Protein AF-A0A915IC68-F1 (afdb_monomer)

Radius of gyration: 18.34 Å; Cα contacts (8 Å, |Δi|>4): 222; chains: 1; bounding box: 33×30×66 Å

Structure (mmCIF, N/CA/C/O backbone):
data_AF-A0A915IC68-F1
#
_entry.id   AF-A0A915IC68-F1
#
loop_
_atom_site.group_PDB
_atom_site.id
_atom_site.type_symbol
_atom_site.label_atom_id
_atom_site.label_alt_id
_atom_site.label_comp_id
_atom_site.label_asym_id
_atom_site.label_entity_id
_atom_site.label_seq_id
_atom_site.pdbx_PDB_ins_code
_atom_site.Cartn_x
_atom_site.Cartn_y
_atom_site.Cartn_z
_atom_site.occupancy
_atom_site.B_iso_or_equiv
_atom_site.auth_seq_id
_atom_site.auth_comp_id
_atom_site.auth_asym_id
_atom_site.auth_atom_id
_atom_site.pdbx_PDB_model_num
ATOM 1 N N . TYR A 1 1 ? -7.074 4.936 0.206 1.00 98.00 1 TYR A N 1
ATOM 2 C CA . TYR A 1 1 ? -6.359 5.501 -0.958 1.00 98.00 1 TYR A CA 1
ATOM 3 C C . TYR A 1 1 ? -4.925 5.028 -0.887 1.00 98.00 1 TYR A C 1
ATOM 5 O O . TYR A 1 1 ? -4.365 5.069 0.203 1.00 98.00 1 TYR A O 1
ATOM 13 N N . ILE A 1 2 ? -4.364 4.537 -1.987 1.00 98.75 2 ILE A N 1
ATOM 14 C CA . ILE A 1 2 ? -2.982 4.061 -2.048 1.00 98.75 2 ILE A CA 1
ATOM 15 C C . ILE A 1 2 ? -2.195 4.968 -2.981 1.00 98.75 2 ILE A C 1
ATOM 17 O O . ILE A 1 2 ? -2.634 5.220 -4.103 1.00 98.75 2 ILE A O 1
ATOM 21 N N . LEU A 1 3 ? -1.047 5.440 -2.503 1.00 98.62 3 LEU A N 1
ATOM 22 C CA . LEU A 1 3 ? -0.100 6.235 -3.271 1.00 98.62 3 LEU A CA 1
ATOM 23 C C . LEU A 1 3 ? 1.165 5.423 -3.508 1.00 98.62 3 LEU A C 1
ATOM 25 O O . LEU A 1 3 ? 1.865 5.093 -2.552 1.00 98.62 3 LEU A O 1
ATOM 29 N N . ASP A 1 4 ? 1.484 5.169 -4.768 1.00 98.19 4 ASP A N 1
ATOM 30 C CA . ASP A 1 4 ? 2.805 4.732 -5.194 1.00 98.19 4 ASP A CA 1
ATOM 31 C C . ASP A 1 4 ? 3.618 5.951 -5.626 1.00 98.19 4 ASP A C 1
ATOM 33 O O . ASP A 1 4 ? 3.236 6.695 -6.531 1.00 98.19 4 ASP A O 1
ATOM 37 N N . ALA A 1 5 ? 4.767 6.143 -4.977 1.00 97.12 5 ALA A N 1
ATOM 38 C CA . ALA A 1 5 ? 5.671 7.255 -5.253 1.00 97.12 5 ALA A CA 1
ATOM 39 C C . ALA A 1 5 ? 6.232 7.241 -6.689 1.00 97.12 5 ALA A C 1
ATOM 41 O O . ALA A 1 5 ? 6.803 8.233 -7.134 1.00 97.12 5 ALA A O 1
ATOM 42 N N . THR A 1 6 ? 6.066 6.141 -7.428 1.00 94.88 6 THR A N 1
ATOM 43 C CA . THR A 1 6 ? 6.430 6.014 -8.845 1.00 94.88 6 THR A CA 1
ATOM 44 C C . THR A 1 6 ? 5.272 6.368 -9.789 1.00 94.88 6 THR A C 1
ATOM 46 O O . THR A 1 6 ? 5.101 5.748 -10.845 1.00 94.88 6 THR A O 1
ATOM 49 N N . ASP A 1 7 ? 4.489 7.382 -9.410 1.00 93.50 7 ASP A N 1
ATOM 50 C CA . ASP A 1 7 ? 3.441 8.005 -10.228 1.00 93.50 7 ASP A CA 1
ATOM 51 C C . ASP A 1 7 ? 2.288 7.047 -10.577 1.00 93.50 7 ASP A C 1
ATOM 53 O O . ASP A 1 7 ? 1.959 6.815 -11.741 1.00 93.50 7 ASP A O 1
ATOM 57 N N . HIS A 1 8 ? 1.707 6.408 -9.554 1.00 96.50 8 HIS A N 1
ATOM 58 C CA . HIS A 1 8 ? 0.448 5.668 -9.699 1.00 96.50 8 HIS A CA 1
ATOM 59 C C . HIS A 1 8 ? -0.363 5.669 -8.403 1.00 96.50 8 HIS A C 1
ATOM 61 O O . HIS A 1 8 ? 0.177 5.829 -7.307 1.00 96.50 8 HIS A O 1
ATOM 67 N N . VAL A 1 9 ? -1.679 5.510 -8.522 1.00 98.19 9 VAL A N 1
ATOM 68 C CA . VAL A 1 9 ? -2.603 5.517 -7.383 1.00 98.19 9 VAL A CA 1
ATOM 69 C C . VAL A 1 9 ? -3.695 4.482 -7.586 1.00 98.19 9 VAL A C 1
ATOM 71 O O . VAL A 1 9 ? -4.127 4.238 -8.708 1.00 98.19 9 VAL A O 1
ATOM 74 N N . TRP A 1 10 ? -4.164 3.893 -6.491 1.00 98.56 10 TRP A N 1
ATOM 75 C CA . TRP A 1 10 ? -5.267 2.930 -6.510 1.00 98.56 10 TRP A CA 1
ATOM 76 C C .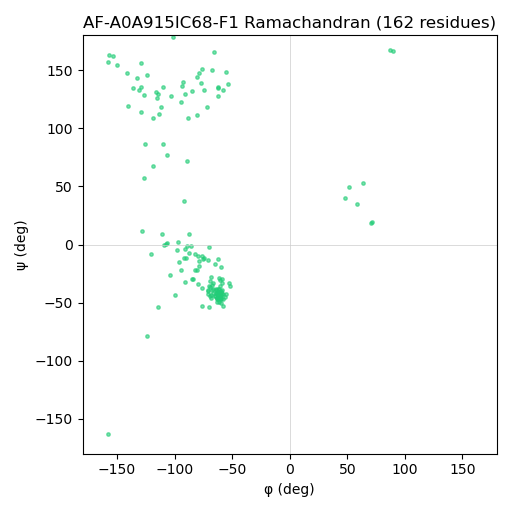 TRP A 1 10 ? -5.939 2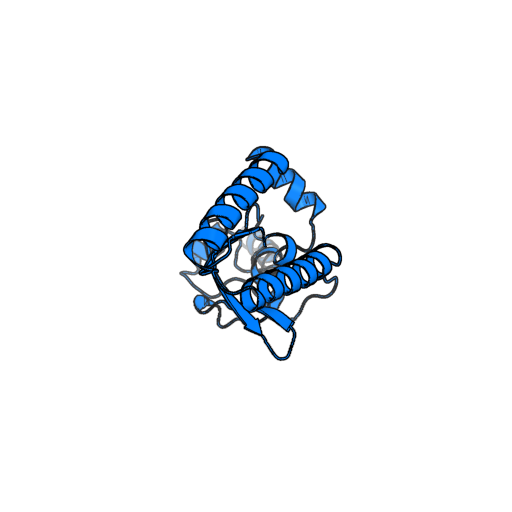.849 -5.133 1.00 98.56 10 TRP A C 1
ATOM 78 O O . TRP A 1 10 ? -5.796 3.738 -4.284 1.00 98.56 10 TRP A O 1
ATOM 88 N N . THR A 1 11 ? -6.718 1.795 -4.891 1.00 98.62 11 THR A N 1
ATOM 89 C CA . THR A 1 11 ? -7.457 1.600 -3.640 1.00 98.62 11 THR A CA 1
ATOM 90 C C . THR A 1 11 ? -7.225 0.225 -3.025 1.00 98.62 11 THR A C 1
ATOM 92 O O . THR A 1 11 ? -6.881 -0.737 -3.702 1.00 98.62 11 THR A O 1
ATOM 95 N N . GLU A 1 12 ? -7.428 0.127 -1.716 1.00 98.56 12 GLU A N 1
ATOM 96 C CA . GLU A 1 12 ? -7.525 -1.153 -1.021 1.00 98.56 12 GLU A CA 1
ATOM 97 C C . GLU A 1 12 ? -8.853 -1.220 -0.278 1.00 98.56 12 GLU A C 1
ATOM 99 O O . GLU A 1 12 ? -9.345 -0.207 0.231 1.00 98.56 12 GLU A O 1
ATOM 104 N N . VAL A 1 13 ? -9.421 -2.422 -0.201 1.00 97.88 13 VAL A N 1
ATOM 105 C CA . VAL A 1 13 ? -10.683 -2.689 0.492 1.00 97.88 13 VAL A CA 1
ATOM 106 C C . VAL A 1 13 ? -10.487 -3.820 1.493 1.00 97.88 13 VAL A C 1
ATOM 108 O O . VAL A 1 13 ? -9.993 -4.893 1.151 1.00 97.88 13 VAL A O 1
ATOM 111 N N . TRP A 1 14 ? -10.895 -3.602 2.744 1.00 96.50 14 TRP A N 1
ATOM 112 C CA . TRP A 1 14 ? -10.834 -4.638 3.772 1.00 96.50 14 TRP A CA 1
ATOM 113 C C . TRP A 1 14 ? -11.894 -5.716 3.525 1.00 96.50 14 TRP A C 1
ATOM 115 O O . TRP A 1 14 ? -13.099 -5.456 3.595 1.00 96.50 14 TRP A O 1
ATOM 125 N N . SER A 1 15 ? -11.463 -6.955 3.296 1.00 97.06 15 SER A N 1
ATOM 126 C CA . SER A 1 15 ? -12.368 -8.097 3.198 1.00 97.06 15 SER A CA 1
ATOM 127 C C . SER A 1 15 ? -12.603 -8.709 4.572 1.00 97.06 15 SER A C 1
ATOM 129 O O . SER A 1 15 ? -11.746 -9.409 5.105 1.00 97.06 15 SER A O 1
ATOM 131 N N . ARG A 1 16 ? -13.805 -8.532 5.134 1.00 94.75 16 ARG A N 1
ATOM 132 C CA . ARG A 1 16 ? -14.177 -9.157 6.420 1.00 94.75 16 ARG A CA 1
ATOM 133 C C . ARG A 1 16 ? -14.123 -10.686 6.376 1.00 94.75 16 ARG A C 1
ATOM 135 O O . ARG A 1 16 ? -13.732 -11.309 7.357 1.00 94.75 16 ARG A O 1
ATOM 142 N N . LYS A 1 17 ? -14.492 -11.283 5.235 1.00 96.31 17 LYS A N 1
ATOM 143 C CA . LYS A 1 17 ? -14.493 -12.741 5.035 1.00 96.31 17 LYS A CA 1
ATOM 144 C C . LYS A 1 17 ? -13.074 -13.310 5.003 1.00 96.31 17 LYS A C 1
ATOM 146 O O . LYS A 1 17 ? -12.831 -14.342 5.614 1.00 96.31 17 LYS A O 1
ATOM 151 N N . GLN A 1 18 ? -12.157 -12.641 4.301 1.00 95.75 18 GLN A N 1
ATOM 152 C CA . GLN A 1 18 ? -10.768 -13.098 4.164 1.00 95.75 18 GLN A CA 1
ATOM 153 C C . GLN A 1 18 ? -9.840 -12.560 5.258 1.00 95.75 18 GLN A C 1
ATOM 155 O O . GLN A 1 18 ? -8.718 -13.036 5.373 1.00 95.75 18 GLN A O 1
ATOM 160 N N . LYS A 1 19 ? -10.302 -11.583 6.048 1.00 95.31 19 LYS A N 1
ATOM 161 C CA . LYS A 1 19 ? -9.526 -10.885 7.079 1.00 95.31 19 LYS A CA 1
ATOM 162 C C . LYS A 1 19 ? -8.199 -10.344 6.527 1.00 95.31 19 LYS A C 1
ATOM 164 O O . LYS A 1 19 ? -7.138 -10.592 7.079 1.00 95.31 19 LYS A O 1
ATOM 169 N N . ARG A 1 20 ? -8.264 -9.644 5.392 1.00 96.69 20 ARG A N 1
ATOM 170 C CA . ARG A 1 20 ? -7.110 -8.959 4.789 1.00 96.69 20 ARG A CA 1
ATOM 171 C C . ARG A 1 20 ? -7.546 -7.822 3.875 1.00 96.69 20 ARG A C 1
ATOM 173 O O . ARG A 1 20 ? -8.698 -7.781 3.427 1.00 96.69 20 ARG A O 1
ATOM 180 N N . TRP A 1 21 ? -6.607 -6.936 3.570 1.00 97.62 21 TRP A N 1
ATOM 181 C CA . TRP A 1 21 ? -6.769 -5.910 2.548 1.00 97.62 21 TRP A CA 1
ATOM 182 C C . TRP A 1 21 ? -6.675 -6.529 1.154 1.00 97.62 21 TRP A C 1
ATOM 184 O O . TRP A 1 21 ? -5.786 -7.330 0.869 1.00 97.62 21 TRP A O 1
ATOM 194 N N . LEU A 1 22 ? -7.622 -6.172 0.292 1.00 97.62 22 LEU A N 1
ATOM 195 C CA . LEU A 1 22 ? -7.624 -6.533 -1.118 1.00 97.62 22 LEU A CA 1
ATOM 196 C C . LEU A 1 22 ? -7.193 -5.323 -1.930 1.00 97.62 22 LEU A C 1
ATOM 198 O O . LEU A 1 22 ? -7.772 -4.248 -1.792 1.00 97.62 22 LEU A O 1
ATOM 202 N N . HIS A 1 23 ? -6.203 -5.523 -2.789 1.00 98.12 23 HIS A N 1
ATOM 203 C CA . HIS A 1 23 ? -5.834 -4.565 -3.818 1.00 98.12 23 HIS A CA 1
ATOM 204 C C . HIS A 1 23 ? -7.005 -4.348 -4.798 1.00 98.12 23 HIS A C 1
ATOM 206 O O . HIS A 1 23 ? -7.615 -5.325 -5.231 1.00 98.12 23 HIS A O 1
ATOM 212 N N . CYS A 1 24 ? -7.314 -3.102 -5.159 1.00 98.25 24 CYS A N 1
ATOM 213 C CA . CYS A 1 24 ? -8.306 -2.754 -6.176 1.00 98.25 24 CYS A CA 1
ATOM 214 C C . CYS A 1 24 ? -7.822 -1.576 -7.040 1.00 98.25 24 CYS A C 1
ATOM 216 O O . CYS A 1 24 ? -7.646 -0.461 -6.533 1.00 98.25 24 CYS A O 1
ATOM 218 N N . ASP A 1 25 ? -7.678 -1.807 -8.345 1.00 98.00 25 ASP A N 1
ATOM 219 C CA . ASP A 1 25 ? -7.345 -0.791 -9.346 1.00 98.00 25 ASP A CA 1
ATOM 220 C C . ASP A 1 25 ? -8.469 -0.674 -10.380 1.00 98.00 25 ASP A C 1
ATOM 222 O O . ASP A 1 25 ? -8.686 -1.567 -11.202 1.00 98.00 25 ASP A O 1
ATOM 226 N N . ALA A 1 26 ? -9.205 0.436 -10.324 1.00 96.00 26 ALA A N 1
ATOM 227 C CA . ALA A 1 26 ? -10.322 0.685 -11.227 1.00 96.00 26 ALA A CA 1
ATOM 228 C C . ALA A 1 26 ? -9.863 0.943 -12.670 1.00 96.00 26 ALA A C 1
ATOM 230 O O . ALA A 1 26 ? -10.576 0.576 -13.601 1.00 96.00 26 ALA A O 1
ATOM 231 N N . CYS A 1 27 ? -8.677 1.532 -12.865 1.00 93.69 27 CYS A N 1
ATOM 232 C CA . CYS A 1 27 ? -8.135 1.825 -14.194 1.00 93.69 27 CYS A CA 1
ATOM 233 C C . CYS A 1 27 ? -7.766 0.547 -14.954 1.00 93.69 27 CYS A C 1
ATOM 235 O O . CYS A 1 27 ? -7.809 0.519 -16.181 1.00 93.69 27 CYS A O 1
ATOM 237 N N . GLU A 1 28 ? -7.434 -0.508 -14.213 1.00 94.12 28 GLU A N 1
ATOM 238 C CA . GLU A 1 28 ? -6.980 -1.787 -14.757 1.00 94.12 28 GLU A CA 1
ATOM 239 C C . GLU A 1 28 ? -8.039 -2.892 -14.645 1.00 94.12 28 GLU A C 1
ATOM 241 O O . GLU A 1 28 ? -7.773 -4.034 -15.013 1.00 94.12 28 GLU A O 1
ATOM 246 N N . ASN A 1 29 ? -9.228 -2.577 -14.111 1.00 93.94 29 ASN A N 1
ATOM 247 C CA . ASN A 1 29 ? -10.261 -3.557 -13.761 1.00 93.94 29 ASN A CA 1
ATOM 248 C C . ASN A 1 29 ? -9.689 -4.747 -12.955 1.00 93.94 29 ASN A C 1
ATOM 250 O O . ASN A 1 29 ? -10.035 -5.910 -13.175 1.00 93.94 29 ASN A O 1
ATOM 254 N N . ALA A 1 30 ? -8.768 -4.450 -12.034 1.00 94.94 30 ALA A N 1
ATOM 255 C CA . ALA A 1 30 ? -8.012 -5.446 -11.292 1.00 94.94 30 ALA A CA 1
ATOM 256 C C . ALA A 1 30 ? -8.444 -5.479 -9.825 1.00 94.94 30 ALA A C 1
ATOM 258 O O . ALA A 1 30 ? -8.584 -4.449 -9.162 1.00 94.94 30 ALA A O 1
ATOM 259 N N . CYS A 1 31 ? -8.624 -6.688 -9.296 1.00 96.81 31 CYS A N 1
ATOM 260 C CA . CYS A 1 31 ? -8.898 -6.922 -7.886 1.00 96.81 31 CYS A CA 1
ATOM 261 C C . CYS A 1 31 ? -8.052 -8.092 -7.386 1.00 96.81 31 CYS A C 1
ATOM 263 O O . CYS A 1 31 ? -7.957 -9.131 -8.036 1.00 96.81 31 CYS A O 1
ATOM 265 N N . ASP A 1 32 ? -7.447 -7.910 -6.215 1.00 96.25 32 ASP A N 1
ATOM 266 C CA . ASP A 1 32 ? -6.584 -8.880 -5.552 1.00 96.25 32 ASP A CA 1
ATOM 267 C C . ASP A 1 32 ? -5.361 -9.315 -6.387 1.00 96.25 32 ASP A C 1
ATOM 269 O O . ASP A 1 32 ? -4.915 -10.460 -6.316 1.00 96.25 32 ASP A O 1
ATOM 273 N N . SER A 1 33 ? -4.805 -8.385 -7.164 1.00 96.38 33 SER A N 1
ATOM 274 C CA . SER A 1 33 ? -3.635 -8.594 -8.035 1.00 96.38 33 SER A CA 1
ATOM 275 C C . SER A 1 33 ? -2.515 -7.580 -7.778 1.00 96.38 33 SER A C 1
ATOM 277 O O . SER A 1 33 ? -2.117 -6.848 -8.677 1.00 96.38 33 SER A O 1
ATOM 279 N N . PRO A 1 34 ? -1.998 -7.471 -6.542 1.00 96.38 34 PRO A N 1
ATOM 280 C CA . PRO A 1 34 ? -1.031 -6.431 -6.196 1.00 96.38 34 PRO A CA 1
ATOM 281 C C . PRO A 1 34 ? 0.307 -6.554 -6.945 1.00 96.38 34 PRO A C 1
ATOM 283 O O . PRO A 1 34 ? 1.068 -5.595 -6.992 1.00 96.38 34 PRO A O 1
ATOM 286 N N . LEU A 1 35 ? 0.630 -7.700 -7.553 1.00 95.88 35 LEU A N 1
ATOM 287 C CA . LEU A 1 35 ? 1.893 -7.846 -8.285 1.00 95.88 35 LEU A CA 1
ATOM 288 C C . LEU A 1 35 ? 1.825 -7.362 -9.738 1.00 95.88 35 LEU A C 1
ATOM 290 O O . LEU A 1 35 ? 2.860 -7.348 -10.405 1.00 95.88 35 LEU A O 1
ATOM 294 N N . THR A 1 36 ? 0.662 -6.893 -10.206 1.00 96.00 36 THR A N 1
ATOM 295 C CA . THR A 1 36 ? 0.491 -6.296 -11.541 1.00 96.00 36 THR A CA 1
ATOM 296 C C . THR A 1 36 ? 1.504 -5.181 -11.812 1.00 96.00 36 THR A C 1
ATOM 298 O O . THR A 1 36 ? 2.023 -5.082 -12.917 1.00 96.00 36 THR A O 1
ATOM 301 N N . TYR A 1 37 ? 1.877 -4.385 -10.809 1.00 96.50 37 TYR A N 1
ATOM 302 C CA . TYR A 1 37 ? 2.804 -3.269 -11.013 1.00 96.50 37 TYR A CA 1
ATOM 303 C C . TYR A 1 37 ? 4.262 -3.712 -11.151 1.00 96.50 37 TYR A C 1
ATOM 305 O O . TYR A 1 37 ? 4.937 -3.351 -12.110 1.00 96.50 37 TYR A O 1
ATOM 313 N N . GLU A 1 38 ? 4.775 -4.495 -10.200 1.00 95.38 38 GLU A N 1
ATOM 314 C CA . GLU A 1 38 ? 6.176 -4.930 -10.238 1.00 95.38 38 GLU A CA 1
ATOM 315 C C . GLU A 1 38 ? 6.416 -5.958 -11.350 1.00 95.38 38 GLU A C 1
ATOM 317 O O . GLU A 1 38 ? 7.441 -5.908 -12.026 1.00 95.38 38 GLU A O 1
ATOM 322 N N . ARG A 1 39 ? 5.482 -6.895 -11.549 1.00 94.06 39 ARG A N 1
ATOM 323 C CA . ARG A 1 39 ? 5.664 -8.034 -12.460 1.00 94.06 39 ARG A CA 1
ATOM 324 C C . ARG A 1 39 ? 5.002 -7.833 -13.806 1.00 94.06 39 ARG A C 1
ATOM 326 O O . ARG A 1 39 ? 5.628 -8.130 -14.818 1.00 94.06 39 ARG A O 1
ATOM 333 N N . GLY A 1 40 ? 3.777 -7.325 -13.814 1.00 93.88 40 GLY A N 1
ATOM 334 C CA . GLY A 1 40 ? 3.055 -7.032 -15.044 1.00 93.88 40 GLY A CA 1
ATOM 335 C C . GLY A 1 40 ? 3.671 -5.849 -15.776 1.00 93.88 40 GLY A C 1
ATOM 336 O O . GLY A 1 40 ? 4.065 -5.977 -16.926 1.00 93.88 40 GLY A O 1
ATOM 337 N N . TRP A 1 41 ? 3.829 -4.709 -15.105 1.00 95.12 41 TRP A N 1
ATOM 338 C CA . TRP A 1 41 ? 4.316 -3.476 -15.735 1.00 95.12 41 TRP A CA 1
ATOM 339 C C . TRP A 1 41 ? 5.836 -3.304 -15.654 1.00 95.12 41 TRP A C 1
ATOM 341 O O . TRP A 1 41 ? 6.380 -2.396 -16.271 1.00 95.12 41 TRP A O 1
ATOM 351 N N . GLY A 1 42 ? 6.528 -4.117 -14.852 1.00 94.12 42 GLY A N 1
ATOM 352 C CA . GLY A 1 42 ? 7.969 -3.977 -14.640 1.00 94.12 42 GLY A CA 1
ATOM 353 C C . GLY A 1 42 ? 8.362 -2.756 -13.799 1.00 94.12 42 GLY A C 1
ATOM 354 O O . GLY A 1 42 ? 9.517 -2.320 -13.852 1.00 94.12 42 GLY A O 1
ATOM 355 N N . LYS A 1 43 ? 7.434 -2.176 -13.019 1.00 95.62 43 LYS A N 1
ATOM 356 C CA . LYS A 1 43 ? 7.728 -0.988 -12.206 1.00 95.62 43 LYS A CA 1
ATOM 357 C C . LYS A 1 43 ? 8.808 -1.283 -11.171 1.00 95.62 43 LYS A C 1
ATOM 359 O O . LYS A 1 43 ? 8.749 -2.251 -10.412 1.00 95.62 43 LYS A O 1
ATOM 364 N N . ARG A 1 44 ? 9.754 -0.353 -11.041 1.00 95.69 44 ARG A N 1
ATOM 365 C CA . ARG A 1 44 ? 10.767 -0.359 -9.977 1.00 95.69 44 ARG A CA 1
ATOM 366 C C . ARG A 1 44 ? 10.252 0.386 -8.747 1.00 95.69 44 ARG A C 1
ATOM 368 O O . ARG A 1 44 ? 10.717 1.482 -8.448 1.00 95.69 44 ARG A O 1
ATOM 375 N N . LEU A 1 45 ? 9.301 -0.228 -8.042 1.00 97.25 45 LEU A N 1
ATOM 376 C CA . LEU A 1 45 ? 8.633 0.361 -6.874 1.00 97.25 45 LEU A CA 1
ATOM 377 C C . LEU A 1 45 ? 9.620 0.811 -5.787 1.00 97.25 45 LEU A C 1
ATOM 379 O O . LEU A 1 45 ? 10.671 0.186 -5.597 1.00 97.25 45 LEU A O 1
ATOM 383 N N . THR A 1 46 ? 9.255 1.863 -5.053 1.00 97.44 46 THR A N 1
ATOM 384 C CA . THR A 1 46 ? 10.011 2.394 -3.906 1.00 97.44 46 THR A CA 1
ATOM 385 C C . THR A 1 46 ? 9.138 2.452 -2.654 1.00 97.44 46 THR A C 1
ATOM 387 O O . THR A 1 46 ? 9.217 1.568 -1.804 1.00 97.44 46 THR A O 1
ATOM 390 N N . HIS A 1 47 ? 8.275 3.456 -2.547 1.00 97.88 47 HIS A N 1
ATOM 391 C CA . HIS A 1 47 ? 7.354 3.633 -1.433 1.00 97.88 47 HIS A CA 1
ATOM 392 C C . HIS A 1 47 ? 5.926 3.516 -1.940 1.00 97.88 47 HIS A C 1
ATOM 394 O O . HIS A 1 47 ? 5.561 4.157 -2.925 1.00 97.88 47 HIS A O 1
ATOM 400 N N . VAL A 1 48 ? 5.134 2.709 -1.242 1.00 98.56 48 VAL A N 1
ATOM 401 C CA . VAL A 1 48 ? 3.701 2.588 -1.481 1.00 98.56 48 VAL A CA 1
ATOM 402 C C . VAL A 1 48 ? 3.007 2.760 -0.142 1.00 98.56 48 VAL A C 1
ATOM 404 O O . VAL A 1 48 ? 3.180 1.942 0.762 1.00 98.56 48 VAL A O 1
ATOM 407 N N . THR A 1 49 ? 2.244 3.836 -0.010 1.00 98.62 49 THR A N 1
ATOM 408 C CA . THR A 1 49 ? 1.642 4.241 1.260 1.00 98.62 49 THR A CA 1
ATOM 409 C C . THR A 1 49 ? 0.128 4.156 1.168 1.00 98.62 49 THR A C 1
ATOM 411 O O . THR A 1 49 ? -0.492 4.759 0.289 1.00 98.62 49 THR A O 1
ATOM 414 N N . ALA A 1 50 ? -0.471 3.425 2.102 1.00 98.62 50 ALA A N 1
ATOM 415 C CA . ALA A 1 50 ? -1.907 3.346 2.277 1.00 98.62 50 ALA A CA 1
ATOM 416 C C . ALA A 1 50 ? -2.390 4.413 3.256 1.00 98.62 50 ALA A C 1
ATOM 418 O O . ALA A 1 50 ? -1.888 4.521 4.374 1.00 98.62 50 ALA A O 1
ATOM 419 N N . PHE A 1 51 ? -3.411 5.158 2.846 1.00 98.44 51 PHE A N 1
ATOM 420 C CA . PHE A 1 51 ? -4.115 6.142 3.657 1.00 98.44 51 PHE A CA 1
ATOM 421 C C . PHE A 1 51 ? -5.546 5.661 3.894 1.00 98.44 51 PHE A C 1
ATOM 423 O O . PHE A 1 51 ? -6.358 5.573 2.959 1.00 98.44 51 PHE A O 1
ATOM 430 N N . GLY A 1 52 ? -5.831 5.335 5.152 1.00 96.25 52 GLY A N 1
ATOM 431 C CA . GLY A 1 52 ? -7.163 5.069 5.673 1.00 96.25 52 GLY A CA 1
ATOM 432 C C . GLY A 1 52 ? -7.705 6.268 6.451 1.00 96.25 52 GLY A C 1
ATOM 433 O O . GLY A 1 52 ? -7.035 7.282 6.626 1.00 96.25 52 GLY A O 1
ATOM 434 N N . ARG A 1 53 ? -8.938 6.144 6.949 1.00 94.44 53 ARG A N 1
ATOM 435 C CA . ARG A 1 53 ? -9.556 7.180 7.794 1.00 94.44 53 ARG A CA 1
ATOM 436 C C . ARG A 1 53 ? -8.811 7.368 9.120 1.00 94.44 53 ARG A C 1
ATOM 438 O O . ARG A 1 53 ? -8.714 8.479 9.623 1.00 94.44 53 ARG A O 1
ATOM 445 N N . ASP A 1 54 ? -8.340 6.270 9.693 1.00 95.62 54 ASP A N 1
ATOM 446 C CA . ASP A 1 54 ? -7.836 6.166 11.063 1.00 95.62 54 ASP A CA 1
ATOM 447 C C . ASP A 1 54 ? -6.441 5.525 11.143 1.00 95.62 54 ASP A C 1
ATOM 449 O O . ASP A 1 54 ? -5.976 5.170 12.224 1.00 95.62 54 ASP A O 1
ATOM 453 N N . HIS A 1 55 ? -5.770 5.368 10.001 1.00 97.00 55 HIS A N 1
ATOM 454 C CA . HIS A 1 55 ? -4.431 4.797 9.923 1.00 97.00 55 HIS A CA 1
ATOM 455 C C . HIS A 1 55 ? -3.704 5.211 8.640 1.00 97.00 55 HIS A C 1
ATOM 457 O O . HIS A 1 55 ? -4.325 5.499 7.615 1.00 97.00 55 HIS A O 1
ATOM 463 N N . VAL A 1 56 ? -2.373 5.162 8.689 1.00 98.38 56 VAL A N 1
ATOM 464 C CA . VAL A 1 56 ? -1.483 5.238 7.522 1.00 98.38 56 VAL A CA 1
ATOM 465 C C . VAL A 1 56 ? -0.476 4.095 7.605 1.00 98.38 56 VAL A C 1
ATOM 467 O O . VAL A 1 56 ? 0.099 3.857 8.669 1.00 98.38 56 VAL A O 1
ATOM 470 N N . ARG A 1 57 ? -0.262 3.360 6.512 1.00 97.88 57 ARG A N 1
ATOM 471 C CA . ARG A 1 57 ? 0.601 2.165 6.490 1.00 97.88 57 ARG A CA 1
ATOM 472 C C . ARG A 1 57 ? 1.549 2.191 5.300 1.00 97.88 57 ARG A C 1
ATOM 474 O O . ARG A 1 57 ? 1.162 2.603 4.213 1.00 97.88 57 ARG A O 1
ATOM 481 N N . ASP A 1 58 ? 2.773 1.716 5.505 1.00 98.19 58 ASP A N 1
ATOM 482 C CA . ASP A 1 58 ? 3.656 1.332 4.403 1.00 98.19 58 ASP A CA 1
ATOM 483 C C . ASP A 1 58 ? 3.252 -0.062 3.927 1.00 98.19 58 ASP A C 1
ATOM 485 O O . ASP A 1 58 ? 3.410 -1.045 4.650 1.00 98.19 58 ASP A O 1
ATOM 489 N N . VAL A 1 59 ? 2.700 -0.123 2.720 1.00 98.31 59 VAL A N 1
ATOM 490 C CA . VAL A 1 59 ? 2.164 -1.349 2.119 1.00 98.31 59 VAL A CA 1
ATOM 491 C C . VAL A 1 59 ? 3.012 -1.831 0.945 1.00 98.31 59 VAL A C 1
ATOM 493 O O . VAL A 1 59 ? 2.621 -2.775 0.265 1.00 98.31 59 VAL A O 1
ATOM 496 N N . ALA A 1 60 ? 4.190 -1.240 0.707 1.00 97.81 60 ALA A N 1
ATOM 497 C CA . ALA A 1 60 ? 5.057 -1.588 -0.425 1.00 97.81 60 ALA A CA 1
ATOM 498 C C . ALA A 1 60 ? 5.375 -3.090 -0.514 1.00 97.81 60 ALA A C 1
ATOM 500 O O . ALA A 1 60 ? 5.459 -3.645 -1.608 1.00 97.81 60 ALA A O 1
ATOM 501 N N . TRP A 1 61 ? 5.475 -3.759 0.633 1.00 97.50 61 TRP A N 1
ATOM 502 C CA . TRP A 1 61 ? 5.744 -5.193 0.759 1.00 97.50 61 TRP A CA 1
ATOM 503 C C . TRP A 1 61 ? 4.673 -6.081 0.113 1.00 97.50 61 TRP A C 1
ATOM 505 O O . TRP A 1 61 ? 4.997 -7.160 -0.375 1.00 97.50 61 TRP A O 1
ATOM 515 N N . ARG A 1 62 ? 3.415 -5.619 0.052 1.00 97.19 62 ARG A N 1
ATOM 516 C CA . ARG A 1 62 ? 2.314 -6.300 -0.654 1.00 97.19 62 ARG A CA 1
ATOM 517 C C . ARG A 1 62 ? 2.515 -6.314 -2.167 1.00 97.19 62 ARG A C 1
ATOM 519 O O . ARG A 1 62 ? 2.113 -7.261 -2.839 1.00 97.19 62 ARG A O 1
ATOM 526 N N . TYR A 1 63 ? 3.105 -5.241 -2.685 1.00 97.19 63 TYR A N 1
ATOM 527 C CA . TYR A 1 63 ? 3.229 -4.955 -4.113 1.00 97.19 63 TYR A CA 1
ATOM 528 C C . TYR A 1 63 ? 4.586 -5.379 -4.690 1.00 97.19 63 TYR A C 1
ATOM 530 O O . TYR A 1 63 ? 4.834 -5.186 -5.877 1.00 97.19 63 TYR A O 1
ATOM 538 N N . SER A 1 64 ? 5.457 -5.977 -3.871 1.00 95.81 64 SER A N 1
ATOM 539 C CA . SER A 1 64 ? 6.784 -6.435 -4.274 1.00 95.81 64 SER A CA 1
ATOM 540 C C . SER A 1 64 ? 7.019 -7.885 -3.862 1.00 95.81 64 SER A C 1
ATOM 542 O O . SER A 1 64 ? 6.730 -8.278 -2.734 1.00 95.81 64 SER A O 1
ATOM 544 N N . GLN A 1 65 ? 7.577 -8.682 -4.770 1.00 93.62 65 GLN A N 1
ATOM 545 C CA . GLN A 1 65 ? 8.107 -10.014 -4.481 1.00 93.62 65 GLN A CA 1
ATOM 546 C C . GLN A 1 65 ? 9.611 -9.995 -4.184 1.00 93.62 65 GLN A C 1
ATOM 548 O O . GLN A 1 65 ? 10.106 -10.923 -3.546 1.00 93.62 65 GLN A O 1
ATOM 553 N N . ASP A 1 66 ? 10.345 -8.969 -4.630 1.00 94.38 66 ASP A N 1
ATOM 554 C CA . ASP A 1 66 ? 11.775 -8.803 -4.343 1.00 94.38 66 ASP A CA 1
ATOM 555 C C . ASP A 1 66 ? 12.014 -7.685 -3.321 1.00 94.38 66 ASP A C 1
ATOM 557 O O . ASP A 1 66 ? 12.466 -6.573 -3.626 1.00 94.38 66 ASP A O 1
ATOM 561 N N . HIS A 1 67 ? 11.746 -8.019 -2.058 1.00 95.25 67 HIS A N 1
ATOM 562 C CA . HIS A 1 67 ? 11.928 -7.108 -0.926 1.00 95.25 67 HIS A CA 1
ATOM 563 C C . HIS A 1 67 ? 13.377 -6.642 -0.769 1.00 95.25 67 HIS A C 1
ATOM 565 O O . HIS A 1 67 ? 13.624 -5.513 -0.347 1.00 95.25 67 HIS A O 1
ATOM 571 N N . ARG A 1 68 ? 14.360 -7.464 -1.160 1.00 95.25 68 ARG A N 1
ATOM 572 C CA . ARG A 1 68 ? 15.778 -7.092 -1.075 1.00 95.25 68 ARG A CA 1
ATOM 573 C C . ARG A 1 68 ? 16.110 -5.989 -2.074 1.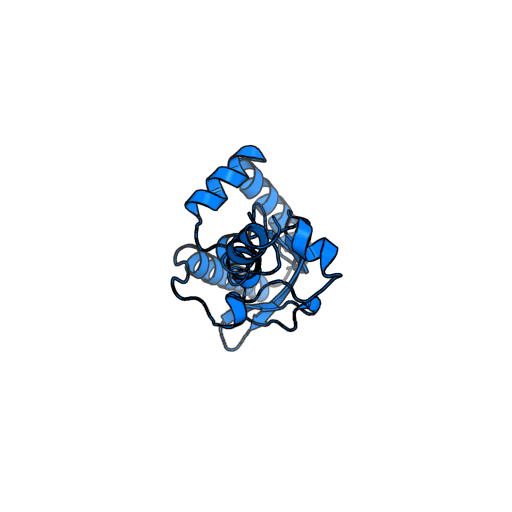00 95.25 68 ARG A C 1
ATOM 575 O O . ARG A 1 68 ? 16.817 -5.041 -1.727 1.00 95.25 68 ARG A O 1
ATOM 582 N N . ALA A 1 69 ? 15.622 -6.099 -3.307 1.00 96.31 69 ALA A N 1
ATOM 583 C CA . ALA A 1 69 ? 15.792 -5.049 -4.302 1.00 96.31 69 ALA A CA 1
ATOM 584 C C . ALA A 1 69 ? 14.981 -3.793 -3.950 1.00 96.31 69 ALA A C 1
ATOM 586 O O . ALA A 1 69 ? 15.477 -2.685 -4.161 1.00 96.31 69 ALA A O 1
ATOM 587 N N . LEU A 1 70 ? 13.779 -3.951 -3.384 1.00 97.00 70 LEU A N 1
ATOM 588 C CA . LEU A 1 70 ? 12.950 -2.848 -2.895 1.00 97.00 70 LEU A CA 1
ATOM 589 C C . LEU A 1 70 ? 13.684 -2.009 -1.838 1.00 97.00 70 LEU A C 1
ATOM 591 O O . LEU A 1 70 ? 13.836 -0.801 -2.021 1.00 97.00 70 LEU A O 1
ATOM 595 N N . VAL A 1 71 ? 14.221 -2.645 -0.791 1.00 96.56 71 VAL A N 1
ATOM 596 C CA . VAL A 1 71 ? 14.975 -1.967 0.282 1.00 96.56 71 VAL A CA 1
ATOM 597 C C . VAL A 1 71 ? 16.172 -1.194 -0.270 1.00 96.56 71 VAL A C 1
ATOM 599 O O . VAL A 1 71 ? 16.393 -0.045 0.107 1.00 96.56 71 VAL A O 1
ATOM 602 N N . LYS A 1 72 ? 16.925 -1.776 -1.215 1.00 97.19 72 LYS A N 1
ATOM 603 C CA . LYS A 1 72 ? 18.061 -1.082 -1.848 1.00 97.19 72 LYS A CA 1
ATOM 604 C C . LYS A 1 72 ? 17.641 0.210 -2.548 1.00 97.19 72 LYS A C 1
ATOM 606 O O . LYS A 1 72 ? 18.378 1.189 -2.482 1.00 97.19 72 LYS A O 1
ATOM 611 N N . ARG A 1 73 ? 16.483 0.212 -3.222 1.00 97.19 73 ARG A N 1
ATOM 612 C CA . ARG A 1 73 ? 15.948 1.410 -3.889 1.00 97.19 73 ARG A CA 1
ATOM 613 C C . ARG A 1 73 ? 15.458 2.444 -2.874 1.00 97.19 73 ARG A C 1
ATOM 615 O O . ARG A 1 73 ? 15.764 3.620 -3.031 1.00 97.19 73 ARG A O 1
ATOM 622 N N . ARG A 1 74 ? 14.758 2.011 -1.820 1.00 97.31 74 ARG A N 1
ATOM 623 C CA . ARG A 1 74 ? 14.243 2.886 -0.747 1.00 97.31 74 ARG A CA 1
ATOM 624 C C . ARG A 1 74 ? 15.357 3.608 0.007 1.00 97.31 74 ARG A C 1
ATOM 626 O O . ARG A 1 74 ? 15.254 4.812 0.222 1.00 97.31 74 ARG A O 1
ATOM 633 N N . ALA A 1 75 ? 16.461 2.911 0.282 1.00 96.12 75 ALA A N 1
ATOM 634 C CA . ALA A 1 75 ? 17.625 3.468 0.972 1.00 96.12 75 ALA A CA 1
ATOM 635 C C . ALA A 1 75 ? 18.285 4.661 0.248 1.00 96.12 75 ALA A C 1
ATOM 637 O O . ALA A 1 75 ? 19.006 5.421 0.886 1.00 96.12 75 ALA A O 1
ATOM 638 N N . GLN A 1 76 ? 18.039 4.844 -1.056 1.00 95.19 76 GLN A N 1
ATOM 639 C CA . GLN A 1 76 ? 18.518 6.012 -1.813 1.00 95.19 76 GLN A CA 1
ATOM 640 C C . GLN A 1 76 ? 17.659 7.270 -1.596 1.00 95.19 76 GLN A C 1
ATOM 642 O O . GLN A 1 76 ? 18.029 8.346 -2.054 1.00 95.19 76 GLN A O 1
ATOM 647 N N . ILE A 1 77 ? 16.498 7.139 -0.946 1.00 95.00 77 ILE A N 1
ATOM 648 C CA . ILE A 1 77 ? 15.503 8.206 -0.778 1.00 95.00 77 ILE A CA 1
ATOM 649 C C . ILE A 1 77 ? 15.379 8.586 0.699 1.00 95.00 77 ILE A C 1
ATOM 651 O O . ILE A 1 77 ? 15.493 9.758 1.048 1.00 95.00 77 ILE A O 1
ATOM 655 N N . CYS A 1 78 ? 15.136 7.611 1.579 1.00 92.94 78 CYS A N 1
ATOM 656 C CA . CYS A 1 78 ? 15.042 7.836 3.019 1.00 92.94 78 CYS A CA 1
ATOM 657 C C . CYS A 1 78 ? 15.410 6.572 3.810 1.00 92.94 78 CYS A C 1
ATOM 659 O O . CYS A 1 78 ? 15.441 5.463 3.276 1.00 92.94 78 CYS A O 1
ATOM 661 N N . SER A 1 79 ? 15.713 6.733 5.101 1.00 95.94 79 SER A N 1
ATOM 662 C CA . SER A 1 79 ? 15.961 5.589 5.978 1.00 95.94 79 SER A CA 1
ATOM 663 C C . SER A 1 79 ? 14.650 4.963 6.458 1.00 95.94 79 SER A C 1
ATOM 665 O O . SER A 1 79 ? 13.693 5.664 6.796 1.00 95.94 79 SER A O 1
ATOM 667 N N . GLU A 1 80 ? 14.637 3.635 6.594 1.00 95.62 80 GLU A N 1
ATOM 668 C CA . GLU A 1 80 ? 13.479 2.900 7.127 1.00 95.62 80 GLU A CA 1
ATOM 669 C C . GLU A 1 80 ? 13.103 3.364 8.543 1.00 95.62 80 GLU A C 1
ATOM 671 O O . GLU A 1 80 ? 11.928 3.429 8.899 1.00 95.62 80 GLU A O 1
ATOM 676 N N . SER A 1 81 ? 14.091 3.766 9.350 1.00 96.81 81 SER A N 1
ATOM 677 C CA . SER A 1 81 ? 13.850 4.285 10.699 1.00 96.81 81 SER A CA 1
ATOM 678 C C . SER A 1 81 ? 13.178 5.659 10.696 1.00 96.81 81 SER A C 1
ATOM 680 O O . SER A 1 81 ? 12.343 5.925 11.562 1.00 96.81 81 SER A O 1
ATOM 682 N N . ALA A 1 82 ? 13.505 6.534 9.740 1.00 96.44 82 ALA A N 1
ATOM 683 C CA . ALA A 1 82 ? 12.828 7.817 9.591 1.00 96.44 82 ALA A CA 1
ATOM 684 C C . ALA A 1 82 ? 11.379 7.615 9.135 1.00 96.44 82 ALA A C 1
ATOM 686 O O . ALA A 1 82 ? 10.468 8.183 9.740 1.00 96.44 82 ALA A O 1
ATOM 687 N N . LEU A 1 83 ? 11.154 6.752 8.139 1.00 96.75 83 LEU A N 1
ATOM 688 C CA . LEU A 1 83 ? 9.809 6.426 7.668 1.00 96.75 83 LEU A CA 1
ATOM 689 C C . LEU A 1 83 ? 8.949 5.822 8.787 1.00 96.75 83 LEU A C 1
ATOM 691 O O . LEU A 1 83 ? 7.829 6.277 9.009 1.00 96.75 83 LEU A O 1
ATOM 695 N N . ALA A 1 84 ? 9.484 4.859 9.543 1.00 96.94 84 ALA A N 1
ATOM 696 C CA . ALA A 1 84 ? 8.778 4.243 10.664 1.00 96.94 84 ALA A CA 1
ATOM 697 C C . ALA A 1 84 ? 8.367 5.272 11.730 1.00 96.94 84 ALA A C 1
ATOM 699 O O . ALA A 1 84 ? 7.229 5.245 12.199 1.00 96.94 84 ALA A O 1
ATOM 700 N N . LYS A 1 85 ? 9.253 6.218 12.072 1.00 98.06 85 LYS A N 1
ATOM 701 C CA . LYS A 1 85 ? 8.941 7.307 13.015 1.00 98.06 85 LYS A CA 1
ATOM 702 C C . LYS A 1 85 ? 7.821 8.203 12.496 1.00 98.06 85 LYS A C 1
ATOM 704 O O . LYS A 1 85 ? 6.896 8.513 13.242 1.00 98.06 85 LYS A O 1
ATOM 709 N N . VAL A 1 86 ? 7.877 8.591 11.223 1.00 97.81 86 VAL A N 1
ATOM 710 C CA . VAL A 1 86 ? 6.840 9.425 10.595 1.00 97.81 86 VAL A CA 1
ATOM 711 C C . VAL A 1 86 ? 5.491 8.703 10.601 1.00 97.81 86 VAL A C 1
ATOM 713 O O . VAL A 1 86 ? 4.491 9.273 11.037 1.00 97.81 86 VAL A O 1
ATOM 716 N N . LEU A 1 87 ? 5.457 7.426 10.211 1.00 97.94 87 LEU A N 1
ATOM 717 C CA . LEU A 1 87 ? 4.244 6.607 10.257 1.00 97.94 87 LEU A CA 1
ATOM 718 C C . LEU A 1 87 ? 3.710 6.447 11.683 1.00 97.94 87 LEU A C 1
ATOM 720 O O . LEU A 1 87 ? 2.500 6.523 11.887 1.00 97.94 87 LEU A O 1
ATOM 724 N N . GLN A 1 88 ? 4.580 6.249 12.674 1.00 97.88 88 GLN A N 1
ATOM 725 C CA . GLN A 1 88 ? 4.177 6.143 14.075 1.00 97.88 88 GLN A CA 1
ATOM 726 C C . GLN A 1 88 ? 3.513 7.435 14.561 1.00 97.88 88 GLN A C 1
ATOM 728 O O . GLN A 1 88 ? 2.416 7.377 15.109 1.00 97.88 88 GLN A O 1
ATOM 733 N N . VAL A 1 89 ? 4.136 8.594 14.319 1.00 98.31 89 VAL A N 1
ATOM 734 C CA . VAL A 1 89 ? 3.583 9.901 14.710 1.00 98.31 89 VAL A CA 1
ATOM 735 C C . VAL A 1 89 ? 2.236 10.150 14.030 1.00 98.31 89 VAL A C 1
ATOM 737 O O . VAL A 1 89 ? 1.269 10.498 14.706 1.00 98.31 89 VAL A O 1
ATOM 740 N N . MET A 1 90 ? 2.136 9.912 12.717 1.00 98.06 90 MET A N 1
ATOM 741 C CA . MET A 1 90 ? 0.874 10.081 11.988 1.00 98.06 90 MET A CA 1
ATOM 742 C C . MET A 1 90 ? -0.224 9.164 12.529 1.00 98.06 90 MET A C 1
ATOM 744 O O . MET A 1 90 ? -1.338 9.622 12.764 1.00 98.06 90 MET A O 1
ATOM 748 N N . ASN A 1 91 ? 0.078 7.886 12.773 1.00 97.69 91 ASN A N 1
ATOM 749 C CA . ASN A 1 91 ? -0.906 6.964 13.336 1.00 97.69 91 ASN A CA 1
ATOM 750 C C . ASN A 1 91 ? -1.338 7.377 14.748 1.00 97.69 91 ASN A C 1
ATOM 752 O O . ASN A 1 91 ? -2.526 7.296 15.037 1.00 97.69 91 ASN A O 1
ATOM 756 N N . SER A 1 92 ? -0.436 7.861 15.608 1.00 96.75 92 SER A N 1
ATOM 757 C CA . SER A 1 92 ? -0.814 8.365 16.937 1.00 96.75 92 SER A CA 1
ATOM 758 C C . SER A 1 92 ? -1.831 9.505 16.844 1.00 96.75 92 SER A C 1
ATOM 760 O O . SER A 1 92 ? -2.870 9.442 17.498 1.00 96.75 92 SER A O 1
ATOM 762 N N . ILE A 1 93 ? -1.582 10.485 15.966 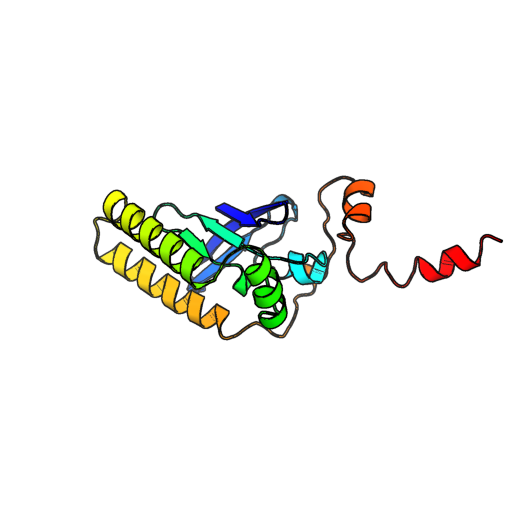1.00 97.44 93 ILE A N 1
ATOM 763 C CA . ILE A 1 93 ? -2.492 11.619 15.733 1.00 97.44 93 ILE A CA 1
ATOM 764 C C . ILE A 1 93 ? -3.850 11.135 15.206 1.00 97.44 93 ILE A C 1
ATOM 766 O O . ILE A 1 93 ? -4.900 11.584 15.663 1.00 97.44 93 ILE A O 1
ATOM 770 N N . LEU A 1 94 ? -3.854 10.211 14.240 1.00 97.12 94 LEU A N 1
ATOM 771 C CA . LEU A 1 94 ? -5.092 9.689 13.655 1.00 97.12 94 LEU A CA 1
ATOM 772 C C . LEU A 1 94 ? -5.908 8.865 14.653 1.00 97.12 94 LEU A C 1
ATOM 774 O O . LEU A 1 94 ? -7.132 8.987 14.679 1.00 97.12 94 LEU A O 1
ATOM 778 N N . LEU A 1 95 ? -5.246 8.058 15.483 1.00 95.94 95 LEU A N 1
ATOM 779 C CA . LEU A 1 95 ? -5.904 7.276 16.523 1.00 95.94 95 LEU A CA 1
ATOM 780 C C . LEU A 1 95 ? -6.534 8.181 17.582 1.00 95.94 95 LEU A C 1
ATOM 782 O O . LEU A 1 95 ? -7.676 7.949 17.958 1.00 95.94 95 LEU A O 1
ATOM 786 N N . GLU A 1 96 ? -5.827 9.213 18.041 1.00 95.44 96 GLU A N 1
ATOM 787 C CA . GLU A 1 96 ? -6.373 10.182 18.998 1.00 95.44 96 GLU A CA 1
ATOM 788 C C . GLU A 1 96 ? -7.580 10.929 18.418 1.00 95.44 96 GLU A C 1
ATOM 790 O O . GLU A 1 96 ? -8.609 11.073 19.075 1.00 95.44 96 GLU A O 1
ATOM 795 N N . LYS A 1 97 ? -7.486 11.352 17.153 1.00 95.62 97 LYS A N 1
ATOM 796 C CA . LYS A 1 97 ? -8.522 12.162 16.511 1.00 95.62 97 LYS A CA 1
ATOM 797 C C . LYS A 1 97 ? -9.765 11.371 16.100 1.00 95.62 97 LYS A C 1
ATOM 799 O O . LYS A 1 97 ? -10.869 11.912 16.139 1.00 95.62 97 LYS A O 1
ATOM 804 N N . TYR A 1 98 ? -9.600 10.132 15.638 1.00 94.69 98 TYR A N 1
ATOM 805 C CA . TYR A 1 98 ? -10.672 9.388 14.968 1.00 94.69 98 TYR A CA 1
ATOM 806 C C . TYR A 1 98 ? -11.056 8.069 15.645 1.00 94.69 98 TYR A C 1
ATOM 808 O O . TYR A 1 98 ? -12.050 7.470 15.231 1.00 94.69 98 TYR A O 1
ATOM 816 N N . VAL A 1 99 ? -10.316 7.611 16.661 1.00 94.69 99 VAL A N 1
ATOM 817 C CA . VAL A 1 99 ? -10.545 6.314 17.319 1.00 94.69 99 VAL A CA 1
ATOM 818 C C . VAL A 1 99 ? -10.702 6.487 18.830 1.00 94.69 99 VAL A C 1
ATOM 820 O O . VAL A 1 99 ? -9.759 6.330 19.608 1.00 94.69 99 VAL A O 1
ATOM 823 N N . SER A 1 100 ? -11.938 6.767 19.243 1.00 90.94 100 SER A N 1
ATOM 824 C CA . SER A 1 100 ? -12.340 6.818 20.654 1.00 90.94 100 SER A CA 1
ATOM 825 C C . SER A 1 100 ? -12.692 5.444 21.232 1.00 90.94 100 SER A C 1
ATOM 827 O O . SER A 1 100 ? -12.507 5.214 22.422 1.00 90.94 100 SER A O 1
ATOM 829 N N . ASP A 1 101 ? -13.182 4.529 20.397 1.00 93.69 101 ASP A N 1
ATOM 830 C CA . ASP A 1 101 ? -13.643 3.203 20.803 1.00 93.69 101 ASP A CA 1
ATOM 831 C C . ASP A 1 101 ? -12.496 2.174 20.876 1.00 93.69 101 ASP A C 1
ATOM 833 O O . ASP A 1 101 ? -11.685 2.026 19.952 1.00 93.69 101 ASP A O 1
ATOM 837 N N . GLU A 1 102 ? -12.443 1.432 21.985 1.00 94.31 102 GLU A N 1
ATOM 838 C CA . GLU A 1 102 ? -11.431 0.400 22.227 1.00 94.31 102 GLU A CA 1
ATOM 839 C C . GLU A 1 102 ? -11.577 -0.775 21.253 1.00 94.31 102 GLU A C 1
ATOM 841 O O . GLU A 1 102 ? -10.573 -1.348 20.813 1.00 94.31 102 GLU A O 1
ATOM 846 N N . TYR A 1 103 ? -12.807 -1.104 20.846 1.00 96.00 103 TYR A N 1
ATOM 847 C CA . TYR A 1 103 ? -13.038 -2.183 19.894 1.00 96.00 103 TYR A CA 1
ATOM 848 C C . TYR A 1 103 ? -12.400 -1.872 18.533 1.00 96.00 103 TYR A C 1
ATOM 850 O O . TYR A 1 103 ? -11.643 -2.699 18.014 1.00 96.00 103 TYR A O 1
ATOM 858 N N . ARG A 1 104 ? -12.592 -0.664 17.985 1.00 94.94 104 ARG A N 1
ATOM 859 C CA . ARG A 1 104 ? -11.931 -0.243 16.739 1.00 94.94 104 ARG A CA 1
ATOM 860 C C . ARG A 1 104 ? -10.409 -0.199 16.876 1.00 94.94 104 ARG A C 1
ATOM 862 O O . ARG A 1 104 ? -9.706 -0.610 15.952 1.00 94.94 104 ARG A O 1
ATOM 869 N N . ARG A 1 105 ? -9.881 0.235 18.025 1.00 95.25 105 ARG A N 1
ATOM 870 C CA . ARG A 1 105 ? -8.432 0.214 18.298 1.00 95.25 105 ARG A CA 1
ATOM 871 C C . ARG A 1 105 ? -7.871 -1.208 18.227 1.00 95.25 105 ARG A C 1
ATOM 873 O O . ARG A 1 105 ? -6.857 -1.433 17.563 1.00 95.25 105 ARG A O 1
ATOM 880 N N . LYS A 1 106 ? -8.553 -2.169 18.852 1.00 96.31 106 LYS A N 1
ATOM 881 C CA . LYS A 1 106 ? -8.181 -3.588 18.819 1.00 96.31 106 LYS A CA 1
ATOM 882 C C . LYS A 1 106 ? -8.325 -4.186 17.420 1.00 96.31 106 LYS A C 1
ATOM 884 O O . LYS A 1 106 ? -7.475 -4.964 16.993 1.00 96.31 106 LYS A O 1
ATOM 889 N N . GLU A 1 107 ? -9.364 -3.804 16.678 1.00 95.88 107 GLU A N 1
ATOM 890 C CA . GLU A 1 107 ? -9.537 -4.210 15.283 1.00 95.88 107 GLU A CA 1
ATOM 891 C C . GLU A 1 107 ? -8.353 -3.741 14.424 1.00 95.88 107 GLU A C 1
ATOM 893 O O . GLU A 1 107 ? -7.730 -4.565 13.761 1.00 95.88 107 GLU A O 1
ATOM 898 N N . LEU A 1 108 ? -7.976 -2.461 14.497 1.00 96.31 108 LEU A N 1
ATOM 899 C CA . LEU A 1 108 ? -6.835 -1.905 13.759 1.00 96.31 108 LEU A CA 1
ATOM 900 C C . LEU A 1 108 ? -5.508 -2.595 14.101 1.00 96.31 108 LEU A C 1
ATOM 902 O O . LEU A 1 108 ? -4.694 -2.840 13.210 1.00 96.31 108 LEU A O 1
ATOM 906 N N . GLN A 1 109 ? -5.284 -2.923 15.376 1.00 95.88 109 GLN A N 1
ATOM 907 C CA . GLN A 1 109 ? -4.107 -3.684 15.803 1.00 95.88 109 GLN A CA 1
ATOM 908 C C . GLN A 1 109 ? -4.094 -5.087 15.190 1.00 95.88 109 GLN A C 1
ATOM 910 O O . GLN A 1 109 ? -3.080 -5.502 14.632 1.00 95.88 109 GLN A O 1
ATOM 915 N N . ASN A 1 110 ? -5.226 -5.794 15.224 1.00 96.44 110 ASN A N 1
ATOM 916 C CA . ASN A 1 110 ? -5.346 -7.126 14.634 1.00 96.44 110 ASN A CA 1
ATOM 917 C C . ASN A 1 110 ? -5.145 -7.105 13.112 1.00 96.44 110 ASN A C 1
ATOM 919 O O . ASN A 1 110 ? -4.452 -7.970 12.580 1.00 96.44 110 ASN A O 1
ATOM 923 N N . GLN A 1 111 ? -5.716 -6.113 12.419 1.00 96.81 111 GLN A N 1
ATOM 924 C CA . GLN A 1 111 ? -5.520 -5.913 10.979 1.00 96.81 111 GLN A CA 1
ATOM 925 C C . GLN A 1 111 ? -4.041 -5.692 10.654 1.00 96.81 111 GLN A C 1
ATOM 927 O O . GLN A 1 111 ? -3.518 -6.300 9.724 1.00 96.81 111 GLN A O 1
ATOM 932 N N . PHE A 1 112 ? -3.351 -4.873 11.453 1.00 96.31 112 PHE A N 1
ATOM 933 C CA . PHE A 1 112 ? -1.933 -4.600 11.248 1.00 96.31 112 PHE A CA 1
ATOM 934 C C . PHE A 1 112 ? -1.058 -5.833 11.481 1.00 96.31 112 PHE A C 1
ATOM 936 O O . PHE A 1 112 ? -0.162 -6.098 10.690 1.00 96.31 112 PHE A O 1
ATOM 943 N N . ILE A 1 113 ? -1.336 -6.628 12.518 1.00 95.81 113 ILE A N 1
ATOM 944 C CA . ILE A 1 113 ? -0.607 -7.883 12.760 1.00 95.81 113 ILE A CA 1
ATOM 945 C C . ILE A 1 113 ? -0.781 -8.845 11.578 1.00 95.81 113 ILE A C 1
ATOM 947 O O . ILE A 1 113 ? 0.200 -9.416 11.109 1.00 95.81 113 ILE A O 1
ATOM 951 N N . GLN A 1 114 ? -2.006 -9.006 11.071 1.00 94.62 114 GLN A N 1
ATOM 952 C CA . GLN A 1 114 ? -2.282 -9.870 9.916 1.00 94.62 114 GLN A CA 1
ATOM 953 C C . GLN A 1 114 ? -1.545 -9.397 8.660 1.00 94.62 114 GLN A C 1
ATOM 955 O O . GLN A 1 114 ? -0.978 -10.206 7.930 1.00 94.62 114 GLN A O 1
ATOM 960 N N . GLU A 1 115 ? -1.503 -8.086 8.445 1.00 95.19 115 GLU A N 1
ATOM 961 C CA . GLU A 1 115 ? -0.772 -7.467 7.346 1.00 95.19 115 GLU A CA 1
ATOM 962 C C . GLU A 1 115 ? 0.748 -7.680 7.463 1.00 95.19 115 GLU A C 1
ATOM 964 O O . GLU A 1 115 ? 1.389 -8.078 6.495 1.00 95.19 115 GLU A O 1
ATOM 969 N N . LEU A 1 116 ? 1.331 -7.517 8.654 1.00 95.50 116 LEU A N 1
ATOM 970 C CA . LEU A 1 116 ? 2.755 -7.794 8.870 1.00 95.50 116 LEU A CA 1
ATOM 971 C C . LEU A 1 116 ? 3.108 -9.260 8.593 1.00 95.50 116 LEU A C 1
ATOM 973 O O . LEU A 1 116 ? 4.162 -9.531 8.022 1.00 95.50 116 LEU A O 1
ATOM 977 N N . VAL A 1 117 ? 2.226 -10.197 8.959 1.00 93.88 117 VAL A N 1
ATOM 978 C CA . VAL A 1 117 ? 2.401 -11.624 8.643 1.00 93.88 117 VAL A CA 1
ATOM 979 C C . VAL A 1 117 ? 2.379 -11.861 7.130 1.00 93.88 117 VAL A C 1
ATOM 981 O O . VAL A 1 117 ? 3.213 -12.606 6.620 1.00 93.88 117 VAL A O 1
ATOM 984 N N . GLU A 1 118 ? 1.479 -11.202 6.397 1.00 91.81 118 GLU A N 1
ATOM 985 C CA . GLU A 1 118 ? 1.459 -11.249 4.928 1.00 91.81 118 GLU A CA 1
ATOM 986 C C . GLU A 1 118 ? 2.779 -10.722 4.338 1.00 91.81 118 GLU A C 1
ATOM 988 O O . GLU A 1 118 ? 3.332 -11.315 3.413 1.00 91.81 118 GLU A O 1
ATOM 993 N N . PHE A 1 119 ? 3.325 -9.644 4.905 1.00 94.62 119 PHE A N 1
ATOM 994 C CA . PHE A 1 119 ? 4.534 -8.996 4.395 1.00 94.62 119 PHE A CA 1
ATOM 995 C C . PHE A 1 119 ? 5.796 -9.824 4.615 1.00 94.62 119 PHE A C 1
ATOM 997 O O . PHE A 1 119 ? 6.633 -9.902 3.724 1.00 94.62 119 PHE A O 1
ATOM 1004 N N . ILE A 1 120 ? 5.946 -10.491 5.759 1.00 92.50 120 ILE A N 1
ATOM 1005 C CA . ILE A 1 120 ? 7.117 -11.353 6.000 1.00 92.50 120 ILE A CA 1
ATOM 1006 C C . ILE A 1 120 ? 7.055 -12.677 5.220 1.00 92.50 120 ILE A C 1
ATOM 1008 O O . ILE A 1 120 ? 8.050 -13.399 5.146 1.00 92.50 120 ILE A O 1
ATOM 1012 N N . CYS A 1 121 ? 5.903 -13.002 4.627 1.00 87.12 121 CYS A N 1
ATOM 1013 C CA . CYS A 1 121 ? 5.677 -14.205 3.832 1.00 87.12 121 CYS A CA 1
ATOM 1014 C C . CYS A 1 121 ? 5.293 -13.852 2.381 1.00 87.12 121 CYS A C 1
ATOM 1016 O O . CYS A 1 121 ? 4.163 -14.125 1.963 1.00 87.12 121 CYS A O 1
ATOM 1018 N N . PRO A 1 122 ? 6.215 -13.281 1.579 1.00 80.56 122 PRO A N 1
ATOM 1019 C CA . PRO A 1 122 ? 5.907 -12.868 0.216 1.00 80.56 122 PRO A CA 1
ATOM 1020 C C . PRO A 1 122 ? 5.405 -14.045 -0.627 1.00 80.56 122 PRO A C 1
ATOM 1022 O O . PRO A 1 122 ? 5.993 -15.134 -0.649 1.00 80.56 122 PRO A O 1
ATOM 1025 N N . ARG A 1 123 ? 4.307 -13.816 -1.359 1.00 81.19 123 ARG A N 1
ATOM 1026 C CA . ARG A 1 123 ? 3.738 -14.810 -2.278 1.00 81.19 123 ARG A CA 1
ATOM 1027 C C . ARG A 1 123 ? 4.752 -15.122 -3.371 1.00 81.19 123 ARG A C 1
ATOM 1029 O O . ARG A 1 123 ? 5.222 -14.213 -4.043 1.00 81.19 123 ARG A O 1
ATOM 1036 N N . LYS A 1 124 ? 5.052 -16.405 -3.590 1.00 77.88 124 LYS A N 1
ATOM 1037 C CA . LYS A 1 124 ? 5.996 -16.843 -4.636 1.00 77.88 124 LYS A CA 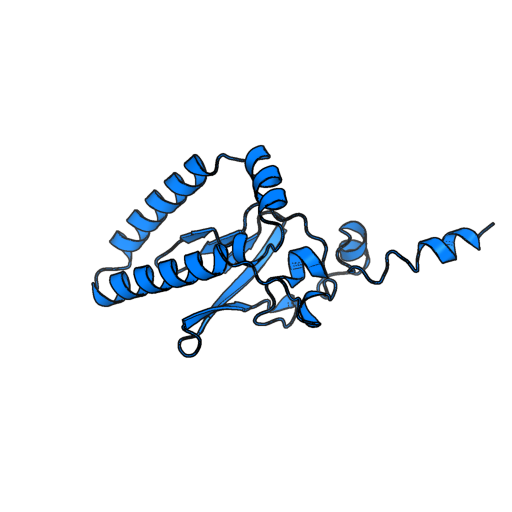1
ATOM 1038 C C . LYS A 1 124 ? 5.344 -17.002 -6.010 1.00 77.88 124 LYS A C 1
ATOM 1040 O O . LYS A 1 124 ? 6.005 -16.831 -7.025 1.00 77.88 124 LYS A O 1
ATOM 1045 N N . THR A 1 125 ? 4.058 -17.335 -6.043 1.00 87.31 125 THR A N 1
ATOM 1046 C CA . THR A 1 125 ? 3.309 -17.619 -7.272 1.00 87.31 125 THR A CA 1
ATOM 1047 C C . THR A 1 125 ? 2.597 -16.374 -7.785 1.00 87.31 125 THR A C 1
ATOM 1049 O O . THR A 1 125 ? 1.961 -15.671 -6.997 1.00 87.31 125 THR A O 1
ATOM 1052 N N . LEU A 1 126 ? 2.666 -16.144 -9.097 1.00 89.56 126 LEU A N 1
ATOM 1053 C CA . LEU A 1 126 ? 1.937 -15.077 -9.782 1.00 89.56 126 LEU A CA 1
ATOM 1054 C C . LEU A 1 126 ? 0.597 -15.582 -10.299 1.00 89.56 126 LEU A C 1
ATOM 1056 O O . LEU A 1 126 ? 0.507 -16.698 -10.811 1.00 89.56 126 LEU A O 1
ATOM 1060 N N . LYS A 1 127 ? -0.432 -14.746 -10.181 1.00 91.88 127 LYS A N 1
ATOM 1061 C CA . LYS A 1 127 ? -1.681 -14.939 -10.916 1.00 91.88 127 LYS A CA 1
ATOM 1062 C C . LYS A 1 127 ? -1.473 -14.521 -12.371 1.00 91.88 127 LYS A C 1
ATOM 1064 O O . LYS A 1 127 ? -0.685 -13.624 -12.657 1.00 91.88 127 LYS A O 1
ATOM 1069 N N . GLU A 1 128 ? -2.218 -15.126 -13.287 1.00 88.44 128 GLU A N 1
ATOM 1070 C CA . GLU A 1 128 ? -2.148 -14.788 -14.714 1.00 88.44 128 GLU A CA 1
ATOM 1071 C C . GLU A 1 128 ? -2.405 -13.291 -14.954 1.00 88.44 128 GLU A C 1
ATOM 1073 O O . GLU A 1 128 ? -1.644 -12.624 -15.651 1.00 88.44 128 GLU A O 1
ATOM 1078 N N . ASN A 1 129 ? -3.390 -12.714 -14.264 1.00 88.50 129 ASN A N 1
ATOM 1079 C CA . ASN A 1 129 ? -3.704 -11.290 -14.364 1.00 88.50 129 ASN A CA 1
ATOM 1080 C C . ASN A 1 129 ? -2.655 -10.351 -13.723 1.00 88.50 129 ASN A C 1
ATOM 1082 O O . ASN A 1 129 ? -2.671 -9.155 -13.993 1.00 88.50 129 ASN A O 1
ATOM 1086 N N . GLU A 1 130 ? -1.716 -10.865 -12.919 1.00 92.81 130 GLU 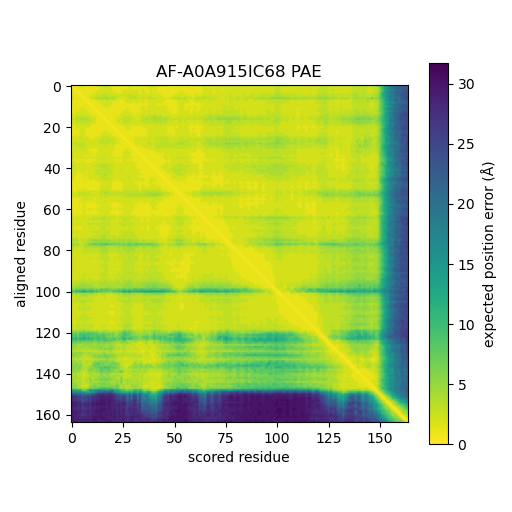A N 1
ATOM 1087 C CA . GLU A 1 130 ? -0.580 -10.094 -12.380 1.00 92.81 130 GLU A CA 1
ATOM 1088 C C . GLU A 1 130 ? 0.585 -9.984 -13.382 1.00 92.81 130 GLU A C 1
ATOM 1090 O O . GLU A 1 130 ? 1.530 -9.237 -13.139 1.00 92.81 130 GLU A O 1
ATOM 1095 N N . THR A 1 131 ? 0.534 -10.708 -14.506 1.00 90.25 131 THR A N 1
ATOM 1096 C CA . THR A 1 131 ? 1.573 -10.677 -15.557 1.00 90.25 131 THR A CA 1
ATOM 1097 C C . THR A 1 131 ? 1.233 -9.768 -16.736 1.00 90.25 131 THR A C 1
ATOM 1099 O O . THR A 1 131 ? 2.057 -9.574 -17.628 1.00 90.25 131 THR A O 1
ATOM 1102 N N . GLN A 1 132 ? 0.033 -9.189 -16.737 1.00 89.56 132 GLN A N 1
ATOM 1103 C CA . GLN A 1 132 ? -0.427 -8.312 -17.805 1.00 89.56 132 GLN A CA 1
ATOM 1104 C C . GLN A 1 132 ? 0.207 -6.922 -17.676 1.00 89.56 132 GLN A C 1
ATOM 1106 O O . GLN A 1 132 ? 0.328 -6.375 -16.577 1.00 89.56 132 GLN A O 1
ATOM 1111 N N . GLY A 1 133 ? 0.608 -6.347 -18.811 1.00 92.50 133 GLY A N 1
ATOM 1112 C CA . GLY A 1 133 ? 1.013 -4.947 -18.880 1.00 92.50 133 GLY A CA 1
ATOM 1113 C C . GLY A 1 133 ? -0.155 -4.007 -18.588 1.00 92.50 133 GLY A C 1
ATOM 1114 O O . GLY A 1 133 ? -1.319 -4.405 -18.619 1.00 92.50 133 GLY A O 1
ATOM 1115 N N . ARG A 1 134 ? 0.163 -2.739 -18.336 1.00 93.81 134 ARG A N 1
ATOM 1116 C CA . ARG A 1 134 ? -0.817 -1.672 -18.118 1.00 93.81 134 ARG A CA 1
ATOM 1117 C C . ARG A 1 134 ? -1.786 -1.627 -19.275 1.00 93.81 134 ARG A C 1
ATOM 1119 O O . ARG A 1 134 ? -1.322 -1.703 -20.407 1.00 93.81 134 ARG A O 1
ATOM 1126 N N . ILE A 1 135 ? -3.078 -1.452 -19.025 1.00 92.19 135 ILE A N 1
ATOM 1127 C CA . ILE A 1 135 ? -4.087 -1.261 -20.076 1.00 92.19 135 ILE A CA 1
ATOM 1128 C C . ILE A 1 135 ? -4.541 0.196 -20.190 1.00 92.19 135 ILE A C 1
ATOM 1130 O O . ILE A 1 135 ? -4.915 0.628 -21.280 1.00 92.19 135 ILE A O 1
ATOM 1134 N N . SER A 1 136 ? -4.457 0.971 -19.105 1.00 90.31 136 SER A N 1
ATOM 1135 C CA . SER A 1 136 ? -4.846 2.384 -19.093 1.00 90.31 136 SER A CA 1
ATOM 1136 C C . SER A 1 136 ? -3.797 3.319 -19.709 1.00 90.31 136 SER A C 1
ATOM 1138 O O . SER A 1 136 ? -2.589 3.118 -19.582 1.00 90.31 136 SER A O 1
ATOM 1140 N N . GLY A 1 137 ? -4.267 4.404 -20.331 1.00 89.75 137 GLY A N 1
ATOM 1141 C CA . GLY A 1 137 ? -3.418 5.413 -20.971 1.00 89.75 137 GLY A CA 1
ATOM 1142 C C . GLY A 1 137 ? -3.051 5.082 -22.422 1.00 89.75 137 GLY A C 1
ATOM 1143 O O . GLY A 1 137 ? -3.269 3.973 -22.912 1.00 89.75 137 GLY A O 1
ATOM 1144 N N . ASN A 1 138 ? -2.504 6.075 -23.130 1.00 92.38 138 ASN A N 1
ATOM 1145 C CA . ASN A 1 138 ? -2.109 5.913 -24.530 1.00 92.38 138 ASN A CA 1
ATOM 1146 C C . ASN A 1 138 ? -0.914 4.944 -24.665 1.00 92.38 138 ASN A C 1
ATOM 1148 O O . ASN A 1 138 ? -0.066 4.846 -23.774 1.00 92.38 138 ASN A O 1
ATOM 1152 N N . LEU A 1 139 ? -0.847 4.242 -25.795 1.00 90.31 139 LEU A N 1
ATOM 1153 C CA . LEU A 1 139 ? 0.172 3.253 -26.124 1.00 90.31 139 LEU A CA 1
ATOM 1154 C C . LEU A 1 139 ? 1.590 3.829 -26.050 1.00 90.31 139 LEU A C 1
ATOM 1156 O O . LEU A 1 139 ? 2.451 3.213 -25.426 1.00 90.31 139 LEU A O 1
ATOM 1160 N N . ASP A 1 140 ? 1.818 5.019 -26.611 1.00 92.38 140 ASP A N 1
ATOM 1161 C CA . ASP A 1 140 ? 3.144 5.654 -26.616 1.00 92.38 140 ASP A CA 1
ATOM 1162 C C . ASP A 1 140 ? 3.661 5.906 -25.196 1.00 92.38 140 ASP A C 1
ATOM 1164 O O . ASP A 1 140 ? 4.809 5.597 -24.879 1.00 92.38 140 ASP A O 1
ATOM 1168 N N . TRP A 1 141 ? 2.788 6.394 -24.310 1.00 89.56 141 TR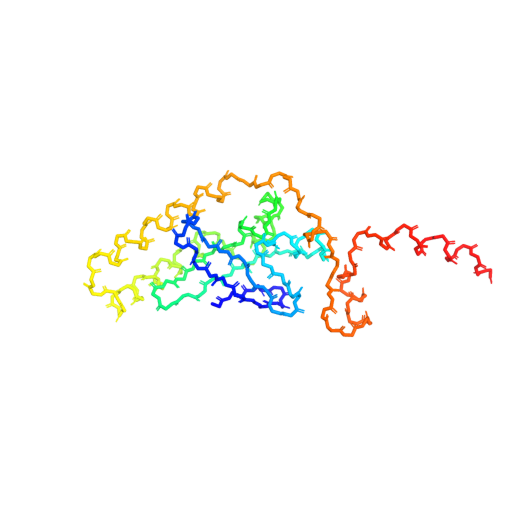P A N 1
ATOM 1169 C CA . TRP A 1 141 ? 3.110 6.644 -22.904 1.00 89.56 141 TRP A CA 1
ATOM 1170 C C . TRP A 1 141 ? 3.481 5.354 -22.164 1.00 89.56 141 TRP A C 1
ATOM 1172 O O . TRP A 1 141 ? 4.493 5.294 -21.465 1.00 89.56 141 TRP A O 1
ATOM 1182 N N . ARG A 1 142 ? 2.685 4.295 -22.353 1.00 92.38 142 ARG A N 1
ATOM 1183 C CA . ARG A 1 142 ? 2.945 2.974 -21.760 1.00 92.38 142 ARG A CA 1
ATOM 1184 C C . ARG A 1 142 ? 4.252 2.375 -22.286 1.00 92.38 142 ARG A C 1
ATOM 1186 O O . ARG A 1 142 ? 5.018 1.812 -21.507 1.00 92.38 142 ARG A O 1
ATOM 1193 N N . SER A 1 143 ? 4.518 2.528 -23.584 1.00 90.38 143 SER A N 1
ATOM 1194 C CA . SER A 1 143 ? 5.731 2.045 -24.253 1.00 90.38 143 SER A CA 1
ATOM 1195 C C . SER A 1 143 ? 6.990 2.724 -23.714 1.00 90.38 143 SER A C 1
ATOM 1197 O O . SER A 1 143 ? 7.916 2.042 -23.277 1.00 90.38 143 SER A O 1
ATOM 1199 N N . GLN A 1 144 ? 6.992 4.060 -23.632 1.00 91.25 144 GLN A N 1
ATOM 1200 C CA . GLN A 1 144 ? 8.119 4.843 -23.103 1.00 91.25 144 GLN A CA 1
ATOM 1201 C C . GLN A 1 144 ? 8.478 4.476 -21.658 1.00 91.25 144 GLN A C 1
ATOM 1203 O O . GLN A 1 144 ? 9.636 4.575 -21.258 1.00 91.25 144 GLN A O 1
ATOM 1208 N N . ARG A 1 145 ? 7.491 4.033 -20.874 1.00 90.75 145 ARG A N 1
ATOM 1209 C CA . ARG A 1 145 ? 7.671 3.617 -19.478 1.00 90.75 145 ARG A CA 1
ATOM 1210 C C . ARG A 1 145 ? 7.967 2.127 -19.306 1.00 90.75 145 ARG A C 1
ATOM 1212 O O . ARG A 1 145 ? 8.209 1.691 -18.185 1.00 90.75 145 ARG A O 1
ATOM 1219 N N . GLY A 1 146 ? 7.949 1.350 -20.391 1.00 90.06 146 GLY A N 1
ATOM 1220 C CA . GLY A 1 146 ? 8.142 -0.100 -20.353 1.00 90.06 146 GLY A CA 1
ATOM 1221 C C . GLY A 1 146 ? 6.973 -0.870 -19.728 1.00 90.06 146 GLY A C 1
ATOM 1222 O O . GLY A 1 146 ? 7.138 -2.026 -19.355 1.00 90.06 146 GLY A O 1
ATOM 1223 N N . GLU A 1 147 ? 5.786 -0.265 -19.632 1.00 91.88 147 GLU A N 1
ATOM 1224 C CA . GLU A 1 147 ? 4.629 -0.817 -18.909 1.00 91.88 147 GLU A CA 1
ATOM 1225 C C . GLU A 1 147 ? 3.761 -1.746 -19.783 1.00 91.88 147 GLU A C 1
ATOM 1227 O O . GLU A 1 147 ? 2.675 -2.149 -19.376 1.00 91.88 147 GLU A O 1
ATOM 1232 N N . LEU A 1 148 ? 4.214 -2.110 -20.989 1.00 89.06 148 LEU A N 1
ATOM 1233 C CA . LEU A 1 148 ? 3.492 -3.011 -21.905 1.00 89.06 148 LEU A CA 1
ATOM 1234 C C . LEU A 1 148 ? 3.551 -4.492 -21.488 1.00 89.06 148 LEU A C 1
ATOM 1236 O O . LEU A 1 148 ? 2.787 -5.308 -22.002 1.00 89.06 148 LEU A O 1
ATOM 1240 N N . GLY A 1 149 ? 4.424 -4.821 -20.536 1.00 84.44 149 GLY A N 1
ATOM 1241 C CA . GLY A 1 149 ? 4.604 -6.153 -19.971 1.00 84.44 149 GLY A CA 1
ATOM 1242 C C . GLY A 1 149 ? 5.616 -7.042 -20.688 1.00 84.44 149 GLY A C 1
ATOM 1243 O O . GLY A 1 149 ? 6.097 -6.752 -21.784 1.00 84.44 149 GLY A O 1
ATOM 1244 N N . GLY A 1 150 ? 5.977 -8.140 -20.017 1.00 66.12 150 GLY A N 1
ATOM 1245 C CA . GLY A 1 150 ? 7.123 -8.993 -20.363 1.00 66.12 150 GLY A CA 1
ATOM 1246 C C . GLY A 1 150 ? 6.995 -9.824 -21.645 1.00 66.12 150 GLY A C 1
ATOM 1247 O O . GLY A 1 150 ? 7.943 -10.515 -22.004 1.00 66.12 150 GLY A O 1
ATOM 1248 N N . ALA A 1 151 ? 5.861 -9.765 -22.349 1.00 52.62 151 ALA A N 1
ATOM 1249 C CA . ALA A 1 151 ? 5.649 -10.518 -23.586 1.00 52.62 151 ALA A CA 1
ATOM 1250 C C . ALA A 1 151 ? 6.137 -9.793 -24.859 1.00 52.62 151 ALA A C 1
ATOM 1252 O O . ALA A 1 151 ? 6.153 -10.406 -25.923 1.00 52.62 151 ALA A O 1
ATOM 1253 N N . MET A 1 152 ? 6.555 -8.520 -24.782 1.00 44.47 152 MET A N 1
ATOM 1254 C CA . MET A 1 152 ? 6.972 -7.750 -25.970 1.00 44.47 152 MET A CA 1
ATOM 1255 C C . MET A 1 152 ? 8.477 -7.479 -26.100 1.00 44.47 152 MET A C 1
ATOM 1257 O O . MET A 1 152 ? 8.904 -6.881 -27.086 1.00 44.47 152 MET A O 1
ATOM 1261 N N . THR A 1 153 ? 9.317 -7.948 -25.175 1.00 40.97 153 THR A N 1
ATOM 1262 C CA . THR A 1 153 ? 10.778 -7.784 -25.298 1.00 40.97 153 THR A CA 1
ATOM 1263 C C . THR A 1 153 ? 11.429 -8.785 -26.257 1.00 40.97 153 THR A C 1
ATOM 1265 O O . THR A 1 153 ? 12.526 -8.522 -26.738 1.00 40.97 153 THR A O 1
ATOM 1268 N N . SER A 1 154 ? 10.770 -9.897 -26.594 1.00 36.19 154 SER A N 1
ATOM 1269 C CA . SER A 1 154 ? 11.299 -10.920 -27.515 1.00 36.19 154 SER A CA 1
ATOM 1270 C C . SER A 1 154 ? 10.820 -10.786 -28.967 1.00 36.19 154 SER A C 1
ATOM 1272 O O . SER A 1 154 ? 11.447 -11.363 -29.851 1.00 36.19 154 SER A O 1
ATOM 1274 N N . LEU A 1 155 ? 9.768 -10.007 -29.246 1.00 38.72 155 LEU A N 1
ATOM 1275 C CA . LEU A 1 155 ? 9.261 -9.800 -30.614 1.00 38.72 155 LEU A CA 1
ATOM 1276 C C . LEU A 1 155 ? 9.898 -8.590 -31.319 1.00 38.72 155 LEU A C 1
ATOM 1278 O O . LEU A 1 155 ? 10.172 -8.658 -32.513 1.00 38.72 155 LEU A O 1
ATOM 1282 N N . ASN A 1 156 ? 10.254 -7.528 -30.588 1.00 38.09 156 ASN A N 1
ATOM 1283 C CA . ASN A 1 156 ? 10.812 -6.312 -31.202 1.00 38.09 156 ASN A CA 1
ATOM 1284 C C . ASN A 1 156 ? 12.303 -6.402 -31.580 1.00 38.09 156 ASN A C 1
ATOM 1286 O O . ASN A 1 156 ? 12.784 -5.576 -32.351 1.00 38.09 156 ASN A O 1
ATOM 1290 N N . LEU A 1 157 ? 13.037 -7.410 -31.092 1.00 40.50 157 LEU A N 1
ATOM 1291 C CA . LEU A 1 157 ? 14.417 -7.676 -31.531 1.00 40.50 157 LEU A CA 1
ATOM 1292 C C . LEU A 1 157 ? 14.476 -8.449 -32.859 1.00 40.50 157 LEU A C 1
ATOM 1294 O O . LEU A 1 157 ? 15.483 -8.376 -33.559 1.00 40.50 157 LEU A O 1
ATOM 1298 N N . ALA A 1 158 ? 13.407 -9.161 -33.231 1.00 40.69 158 ALA A N 1
ATOM 1299 C CA . ALA A 1 158 ? 13.353 -9.900 -34.490 1.00 40.69 158 ALA A CA 1
ATOM 1300 C C . ALA A 1 158 ? 13.036 -8.985 -35.689 1.00 40.69 158 ALA A C 1
ATOM 1302 O O . ALA A 1 158 ? 13.599 -9.185 -36.766 1.00 40.69 158 ALA A O 1
ATOM 1303 N N . ASP A 1 159 ? 12.216 -7.945 -35.502 1.00 41.88 159 ASP A N 1
ATOM 1304 C CA . ASP A 1 159 ? 11.799 -7.063 -36.604 1.00 41.88 159 ASP A CA 1
ATOM 1305 C C . ASP A 1 159 ? 12.811 -5.965 -36.966 1.00 41.88 159 ASP A C 1
ATOM 1307 O O . ASP A 1 159 ? 12.847 -5.527 -38.114 1.00 41.88 159 ASP A O 1
ATOM 1311 N N . GLN A 1 160 ? 13.719 -5.577 -36.062 1.00 40.69 160 GLN A N 1
ATOM 1312 C CA . GLN A 1 160 ? 14.793 -4.627 -36.403 1.00 40.69 160 GLN A CA 1
ATOM 1313 C C . GLN A 1 160 ? 15.939 -5.251 -37.216 1.00 40.69 160 GLN A C 1
ATOM 1315 O O . GLN A 1 160 ? 16.766 -4.5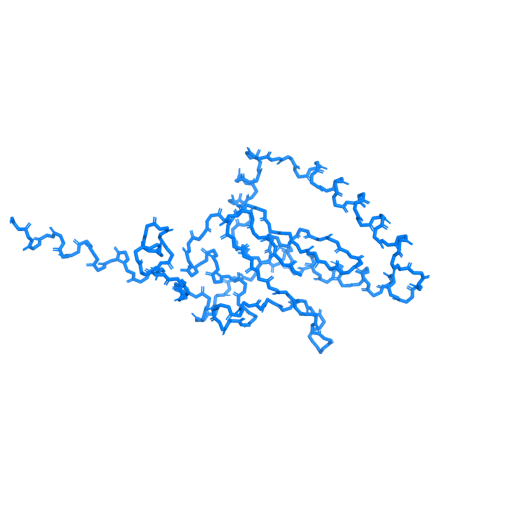25 -37.755 1.00 40.69 160 GLN A O 1
ATOM 1320 N N . SER A 1 161 ? 15.974 -6.580 -37.363 1.00 42.78 161 SER A N 1
ATOM 1321 C CA . SER A 1 161 ? 16.937 -7.271 -38.240 1.00 42.78 161 SER A CA 1
ATOM 1322 C C . SER A 1 161 ? 16.450 -7.448 -39.686 1.00 42.78 161 SER A C 1
ATOM 1324 O O . SER A 1 161 ? 17.178 -7.990 -40.515 1.00 42.78 161 SER A O 1
ATOM 1326 N N . LYS A 1 162 ? 15.226 -6.992 -40.003 1.00 44.38 162 LYS A N 1
ATOM 1327 C CA . LYS A 1 162 ? 14.612 -7.098 -41.340 1.00 44.38 162 LYS A CA 1
ATOM 1328 C C . LYS A 1 162 ? 14.478 -5.776 -42.091 1.00 44.38 162 LYS A C 1
ATOM 1330 O O . LYS A 1 162 ? 14.016 -5.778 -43.228 1.00 44.38 162 LYS A O 1
ATOM 1335 N N . LEU A 1 163 ? 14.898 -4.670 -41.492 1.00 40.50 163 LEU A N 1
ATOM 1336 C CA . LEU A 1 163 ? 15.014 -3.387 -42.176 1.00 40.50 163 LEU A CA 1
ATOM 1337 C C . LEU A 1 163 ? 16.502 -3.073 -42.318 1.00 40.50 163 LEU A C 1
ATOM 1339 O O . LEU A 1 163 ? 17.117 -2.475 -41.439 1.00 40.50 163 LEU A O 1
ATOM 1343 N N . SER A 1 164 ? 17.048 -3.606 -43.412 1.00 41.56 164 SER A N 1
ATOM 1344 C CA . SER A 1 164 ? 18.323 -3.232 -44.028 1.00 41.56 164 SER A CA 1
ATOM 1345 C C . SER A 1 164 ? 18.402 -1.741 -44.321 1.00 41.56 164 SER A C 1
ATOM 1347 O O . SER A 1 164 ? 17.387 -1.233 -44.858 1.00 41.56 164 SER A O 1
#

Sequence (164 aa):
YILDATDHVWTEVWSRKQKRWLHCDACENACDSPLTYERGWGKRLTHVTAFGRDHVRDVAWRYSQDHRALVKRRAQICSESALAKVLQVMNSILLEKYVSDEYRRKELQNQFIQELVEFICPRKTLKENETQGRISGNLDWRSQRGELGGAMTSLNLADQSKLS

Secondary structure (DSSP, 8-state):
-EEETTTEEEEEEEETTTTEEEEEETTTTEES-GGGTTTTS------EEEE-SS-EEE-GGGS-S-HHHHHHHHTTT--HHHHHHHHHHHHHHHHHHH---HHHHHHHHHHHHHHHHHHHS---SPPGGGSPPP-SS-HHHHHHTTTT-TTSTTTHHHHTTS--

Organism: Romanomermis culicivorax (NCBI:txid13658)

InterPro domains:
  IPR018325 Rad4/PNGase transglutaminase-like fold [PF03835] (8-93)
  IPR038765 Papain-like cysteine peptidase superfamily [SSF54001] (1-120)
  IPR050883 Peptide-N(4)-(N-acetyl-beta-glucosaminyl)asparagine amidase [PTHR12143] (1-150)

pLDDT: mean 90.19, std 15.39, range [36.19, 98.75]

Nearest PDB structures (foldseek):
  2f4o-assembly1_A  TM=9.757E-01  e=1.819E-11  Mus musculus
  2f4m-assembly1_A  TM=9.070E-01  e=5.754E-12  Mus musculus
  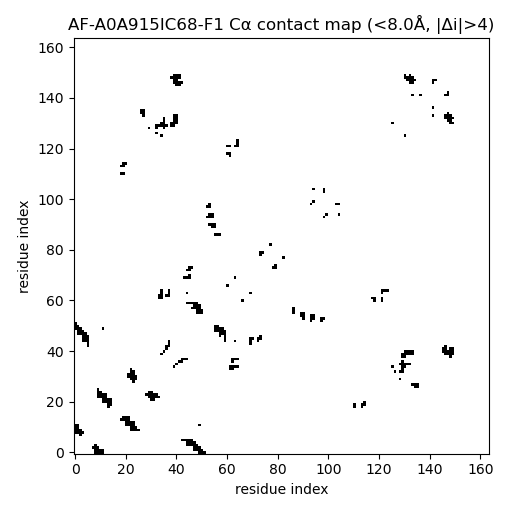1x3z-assembly1_A  TM=8.686E-01  e=1.600E-06  Saccharomyces cerevisiae

Mean predicted aligned error: 6.33 Å

Solvent-accessible surface area (backbone atoms only — not comparable to full-atom values): 9286 Å² total; per-residue (Å²): 74,32,43,35,76,82,80,48,73,41,38,64,45,80,36,81,89,78,67,44,75,33,39,37,32,80,77,65,77,40,67,67,45,48,39,23,48,38,58,1,18,58,45,85,62,56,53,25,39,37,47,58,92,52,43,56,44,83,48,37,52,68,36,38,76,55,61,70,64,31,51,61,53,30,61,78,77,49,53,71,69,58,53,52,50,52,42,50,53,52,28,52,55,28,30,72,74,66,49,87,50,68,67,61,52,51,49,54,52,52,52,48,54,50,49,52,55,51,46,79,53,58,71,87,77,80,56,77,78,16,49,42,29,62,73,60,74,58,67,69,63,33,53,79,68,51,20,63,20,78,82,56,72,74,58,63,66,60,59,64,75,71,66,127

Foldseek 3Di:
DKDFPQPDDFDWDQDPVVLAIWTDHPQQRDINQLQLQCAQQVDQTAFMWDDDQQAIDGLVLQNDPCVVSRQVRNVVPDDPVVVVVVRVVVNVVSCVVPPPDPVVVVSVVSRVVVSVVCSVVDDPDHDPSSQHFRPDDDPVVSVVSSRRGDPPPVPVVVVVVVPD